Protein AF-A0A6I7NHV7-F1 (afdb_monomer)

pLDDT: mean 86.06, std 16.54, range [35.56, 97.88]

Secondary structure (DSSP, 8-state):
------HHHHHHHHHHHHHHT----EEEEEEEETTEEEEEEEEEEEEEEE--S---GGGSBTT-EETTEE----BS-TTTTGGGGG--TT-EEEEEEEEEEEEEEEETTEEEEEEEEEEEEHHHHT---SS-----TTS-GGGSSEEEEEEEEE-

Radius of gyration: 22.66 Å; Cα contacts (8 Å, |Δi|>4): 291; chains: 1; bounding box: 51×47×62 Å

Structure (mmCIF, N/CA/C/O backbone):
data_AF-A0A6I7NHV7-F1
#
_entry.id   AF-A0A6I7NHV7-F1
#
loop_
_atom_site.group_PDB
_atom_site.id
_atom_site.type_symbol
_atom_site.label_atom_id
_atom_site.label_alt_id
_atom_site.label_comp_id
_atom_site.label_asym_id
_atom_site.label_entity_id
_atom_site.label_seq_id
_atom_site.pdbx_PDB_ins_code
_atom_site.Cartn_x
_atom_site.Cartn_y
_atom_site.Cartn_z
_atom_site.occupancy
_atom_site.B_iso_or_equiv
_atom_site.auth_seq_id
_atom_site.auth_comp_id
_atom_site.auth_asym_id
_atom_site.auth_atom_id
_atom_site.pdbx_PDB_model_num
ATOM 1 N N . MET A 1 1 ? 16.067 -35.663 -27.917 1.00 35.56 1 MET A N 1
ATOM 2 C CA . MET A 1 1 ? 16.501 -34.429 -27.226 1.00 35.56 1 MET A CA 1
ATOM 3 C C . MET A 1 1 ? 15.412 -34.054 -26.220 1.00 35.56 1 MET A C 1
ATOM 5 O O . MET A 1 1 ? 14.415 -33.454 -26.591 1.00 35.56 1 MET A O 1
ATOM 9 N N . THR A 1 2 ? 15.505 -34.544 -24.984 1.00 39.28 2 THR A N 1
ATOM 10 C CA . THR A 1 2 ? 14.468 -34.387 -23.949 1.00 39.28 2 THR A CA 1
ATOM 11 C C . THR A 1 2 ? 14.663 -33.061 -23.217 1.00 39.28 2 THR A C 1
ATOM 13 O O . THR A 1 2 ? 15.664 -32.845 -22.535 1.00 39.28 2 THR A O 1
ATOM 16 N N . LYS A 1 3 ? 13.719 -32.135 -23.407 1.00 47.81 3 LYS A N 1
ATOM 17 C CA . LYS A 1 3 ? 13.730 -30.805 -22.788 1.00 47.81 3 LYS A CA 1
ATOM 18 C C . LYS A 1 3 ? 13.435 -30.977 -21.294 1.00 47.81 3 LYS A C 1
ATOM 20 O O . LYS A 1 3 ? 12.320 -31.331 -20.925 1.00 47.81 3 LYS A O 1
ATOM 25 N N . LYS A 1 4 ? 14.438 -30.773 -20.436 1.00 47.19 4 LYS A N 1
ATOM 26 C CA . LYS A 1 4 ? 14.248 -30.741 -18.979 1.00 47.19 4 LYS A CA 1
ATOM 27 C C . LYS A 1 4 ? 13.347 -29.546 -18.652 1.00 47.19 4 LYS A C 1
ATOM 29 O O . LYS A 1 4 ? 13.783 -28.402 -18.758 1.00 47.19 4 LYS A O 1
ATOM 34 N N . MET A 1 5 ? 12.080 -29.796 -18.331 1.00 47.28 5 MET A N 1
ATOM 35 C CA . MET A 1 5 ? 11.184 -28.759 -17.820 1.00 47.28 5 MET A CA 1
ATOM 36 C C . MET A 1 5 ? 11.681 -28.363 -16.428 1.00 47.28 5 MET A C 1
ATOM 38 O O . MET A 1 5 ? 11.817 -29.215 -15.551 1.00 47.28 5 MET A O 1
ATOM 42 N N . HIS A 1 6 ? 12.021 -27.085 -16.248 1.00 50.44 6 HIS A N 1
ATOM 43 C CA . HIS A 1 6 ? 12.479 -26.551 -14.969 1.00 50.44 6 HIS A CA 1
ATOM 44 C C . HIS A 1 6 ? 11.350 -26.701 -13.943 1.00 50.44 6 HIS A C 1
ATOM 46 O O . HIS A 1 6 ? 10.290 -26.097 -14.097 1.00 50.44 6 HIS A O 1
ATOM 52 N N . ALA A 1 7 ? 11.585 -27.485 -12.888 1.00 51.34 7 ALA A N 1
ATOM 53 C CA . ALA A 1 7 ? 10.625 -27.751 -11.812 1.00 51.34 7 ALA A CA 1
ATOM 54 C C . ALA A 1 7 ? 10.044 -26.469 -11.172 1.00 51.34 7 ALA A C 1
ATOM 56 O O . ALA A 1 7 ? 8.932 -26.484 -10.652 1.00 51.34 7 ALA A O 1
ATOM 57 N N . TRP A 1 8 ? 10.741 -25.335 -11.288 1.00 49.09 8 TRP A N 1
ATOM 58 C CA . TRP A 1 8 ? 10.254 -24.019 -10.865 1.00 49.09 8 TRP A CA 1
ATOM 59 C C . TRP A 1 8 ? 9.009 -23.531 -11.614 1.00 49.09 8 TRP A C 1
ATOM 61 O O . TRP A 1 8 ? 8.165 -22.876 -11.011 1.00 49.09 8 TRP A O 1
ATOM 71 N N . GLN A 1 9 ? 8.824 -23.900 -12.886 1.00 50.75 9 GLN A N 1
ATOM 72 C CA . GLN A 1 9 ? 7.616 -23.530 -13.637 1.00 50.75 9 GLN A CA 1
ATOM 73 C C . GLN A 1 9 ? 6.381 -24.326 -13.178 1.00 50.75 9 GLN A C 1
ATOM 75 O O . GLN A 1 9 ? 5.259 -23.848 -13.316 1.00 50.75 9 GLN A O 1
ATOM 80 N N . LEU A 1 10 ? 6.582 -25.514 -12.594 1.00 50.44 10 LEU A N 1
ATOM 81 C CA . LEU A 1 10 ? 5.510 -26.366 -12.067 1.00 50.44 10 LEU A CA 1
ATOM 82 C C . LEU A 1 10 ? 5.154 -26.035 -10.609 1.00 50.44 10 LEU A C 1
ATOM 84 O O . LEU A 1 10 ? 4.023 -26.274 -10.206 1.00 50.44 10 LEU A O 1
ATOM 88 N N . ALA A 1 11 ? 6.073 -25.443 -9.837 1.00 51.34 11 ALA A N 1
ATOM 89 C CA . ALA A 1 11 ? 5.809 -24.973 -8.472 1.00 51.34 11 ALA A CA 1
ATOM 90 C C . ALA A 1 11 ? 5.081 -23.613 -8.418 1.00 51.34 11 ALA A C 1
ATOM 92 O O . ALA A 1 11 ? 4.414 -23.307 -7.430 1.00 51.34 11 ALA A O 1
ATOM 93 N N . ALA A 1 12 ? 5.165 -22.810 -9.485 1.00 54.44 12 ALA A N 1
ATOM 94 C CA . ALA A 1 12 ? 4.529 -21.495 -9.554 1.00 54.44 12 ALA A CA 1
ATOM 95 C C . ALA A 1 12 ? 2.989 -21.562 -9.599 1.00 54.44 12 ALA A C 1
ATOM 97 O O . ALA A 1 12 ? 2.325 -20.723 -8.994 1.00 54.44 12 ALA A O 1
ATOM 98 N N . LEU A 1 13 ? 2.409 -22.568 -10.269 1.00 44.72 13 LEU A N 1
ATOM 99 C CA . LEU A 1 13 ? 0.950 -22.725 -10.363 1.00 44.72 13 LEU A CA 1
ATOM 100 C C . LEU A 1 13 ? 0.286 -23.098 -9.020 1.00 44.72 13 LEU A C 1
ATOM 102 O O . LEU A 1 13 ? -0.667 -22.423 -8.638 1.00 44.72 13 LEU A O 1
ATOM 106 N N . PRO A 1 14 ? 0.763 -24.118 -8.275 1.00 56.19 14 PRO A N 1
ATOM 107 C CA . PRO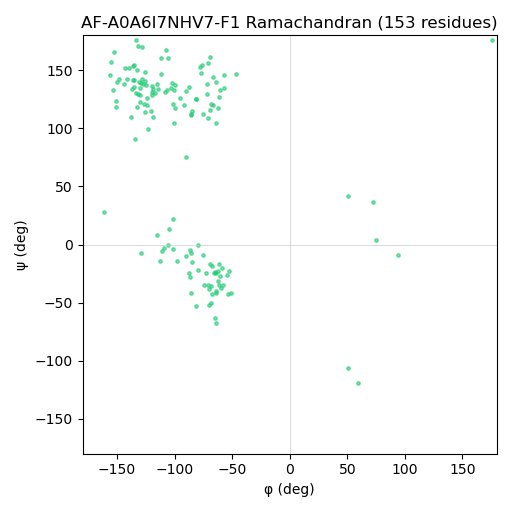 A 1 14 ? 0.224 -24.462 -6.959 1.00 56.19 14 PRO A CA 1
ATOM 108 C C . PRO A 1 14 ? 0.335 -23.313 -5.953 1.00 56.19 14 PRO A C 1
ATOM 110 O O . PRO A 1 14 ? -0.591 -23.090 -5.178 1.00 56.19 14 PRO A O 1
ATOM 113 N N . LEU A 1 15 ? 1.433 -22.547 -5.998 1.00 55.00 15 LEU A N 1
ATOM 114 C CA . LEU A 1 15 ? 1.621 -21.375 -5.142 1.00 55.00 15 LEU A CA 1
ATOM 115 C C . LEU A 1 15 ? 0.642 -20.244 -5.499 1.00 55.00 15 LEU A C 1
ATOM 117 O O . LEU A 1 15 ? 0.044 -19.650 -4.605 1.00 55.00 15 LEU A O 1
ATOM 121 N N . ALA A 1 16 ? 0.433 -19.977 -6.793 1.00 53.34 16 ALA A N 1
ATOM 122 C CA . ALA A 1 16 ? -0.522 -18.971 -7.255 1.00 53.34 16 ALA A CA 1
ATOM 123 C C . ALA A 1 16 ? -1.975 -19.331 -6.893 1.00 53.34 16 ALA A C 1
ATOM 125 O O . ALA A 1 16 ? -2.730 -18.463 -6.460 1.00 53.34 16 ALA A O 1
ATOM 126 N N . ILE A 1 17 ? -2.357 -20.610 -7.001 1.00 54.38 17 ILE A N 1
ATOM 127 C CA . ILE A 1 17 ? -3.690 -21.097 -6.605 1.00 54.38 17 ILE A CA 1
ATOM 128 C C . ILE A 1 17 ? -3.854 -21.067 -5.074 1.00 54.38 17 ILE A C 1
ATOM 130 O O . ILE A 1 17 ? -4.913 -20.684 -4.575 1.00 54.38 17 ILE A O 1
ATOM 134 N N . GLY A 1 18 ? -2.803 -21.400 -4.316 1.00 53.03 18 GLY A N 1
ATOM 135 C CA . GLY A 1 18 ? -2.801 -21.317 -2.852 1.00 53.03 18 GLY A CA 1
ATOM 136 C C . GLY A 1 18 ? -2.950 -19.884 -2.326 1.00 53.03 18 GLY A C 1
ATOM 137 O O . GLY A 1 18 ? -3.740 -19.649 -1.415 1.00 53.03 18 GLY A O 1
ATOM 138 N N . LEU A 1 19 ? -2.263 -18.913 -2.939 1.00 50.88 19 LEU A N 1
ATOM 139 C CA . LEU A 1 19 ? -2.356 -17.490 -2.578 1.00 50.88 19 LEU A CA 1
ATOM 140 C C . LEU A 1 19 ? -3.697 -16.856 -2.973 1.00 50.88 19 LEU A C 1
ATOM 142 O O . LEU A 1 19 ? -4.213 -16.028 -2.229 1.00 50.88 19 LEU A O 1
ATOM 146 N N . ALA A 1 20 ? -4.297 -17.269 -4.095 1.00 49.31 20 ALA A N 1
ATOM 147 C CA . ALA A 1 20 ? -5.635 -16.816 -4.489 1.00 49.31 20 ALA A CA 1
ATOM 148 C C . ALA A 1 20 ? -6.749 -17.326 -3.550 1.00 49.31 20 ALA A C 1
ATOM 150 O O . ALA A 1 20 ? -7.841 -16.763 -3.537 1.00 49.31 20 ALA A O 1
ATOM 151 N N . SER A 1 21 ? -6.471 -18.370 -2.760 1.00 44.72 21 SER A N 1
ATOM 152 C CA . SER A 1 21 ? -7.445 -19.028 -1.877 1.00 44.72 21 SER A CA 1
ATOM 153 C C . SER A 1 21 ? -7.322 -18.619 -0.402 1.00 44.72 21 SER A C 1
ATOM 155 O O . SER A 1 21 ? -8.133 -19.051 0.415 1.00 44.72 21 SER A O 1
ATOM 157 N N . PHE A 1 22 ? -6.333 -17.796 -0.029 1.00 46.19 22 PHE A N 1
ATOM 158 C CA . PHE A 1 22 ? -6.138 -17.358 1.357 1.00 46.19 22 PHE A CA 1
ATOM 159 C C . PHE A 1 22 ? -6.920 -16.064 1.631 1.00 46.19 22 PHE A C 1
ATOM 161 O O . PHE A 1 22 ? -6.367 -14.966 1.692 1.00 46.19 22 PHE A O 1
ATOM 168 N N . SER A 1 23 ? -8.241 -16.179 1.781 1.00 52.62 23 SER A N 1
ATOM 169 C CA . SER A 1 23 ? -9.038 -15.112 2.391 1.00 52.62 23 SER A CA 1
ATOM 170 C C . SER A 1 23 ? -8.630 -15.000 3.861 1.00 52.62 23 SER A C 1
ATOM 172 O O . SER A 1 23 ? -8.715 -15.987 4.589 1.00 52.62 23 SER A O 1
ATOM 174 N N . GLY A 1 24 ? -8.141 -13.831 4.277 1.00 55.56 24 GLY A N 1
ATOM 175 C CA . GLY A 1 24 ? -7.615 -13.589 5.623 1.00 55.56 24 GLY A CA 1
ATOM 176 C C . GLY A 1 24 ? -8.503 -14.122 6.752 1.00 55.56 24 GLY A C 1
ATOM 177 O O . GLY A 1 24 ? -9.728 -14.119 6.648 1.00 55.56 24 GLY A O 1
ATOM 178 N N . THR A 1 25 ? -7.888 -14.572 7.846 1.00 57.53 25 THR A N 1
ATOM 179 C CA . THR A 1 25 ? -8.627 -14.992 9.040 1.00 57.53 25 THR A CA 1
ATOM 180 C C . THR A 1 25 ? -9.252 -13.761 9.693 1.00 57.53 25 THR A C 1
ATOM 182 O O . THR A 1 25 ? -8.523 -12.877 10.154 1.00 57.53 25 THR A O 1
ATOM 185 N N . ALA A 1 26 ? -10.581 -13.704 9.728 1.00 64.06 26 ALA A N 1
ATOM 186 C CA . ALA A 1 26 ? -11.321 -12.780 10.577 1.00 64.06 26 ALA A CA 1
ATOM 187 C C . ALA A 1 26 ? -11.609 -13.488 11.909 1.00 64.06 26 ALA A C 1
ATOM 189 O O . ALA A 1 26 ? -12.222 -14.554 11.911 1.00 64.06 26 ALA A O 1
ATOM 190 N N . ASN A 1 27 ? -11.127 -12.935 13.021 1.00 74.31 27 ASN A N 1
ATOM 191 C CA . ASN A 1 27 ? -11.424 -13.427 14.367 1.00 74.31 27 ASN A CA 1
ATOM 192 C C . ASN A 1 27 ? -12.119 -12.312 15.146 1.00 74.31 27 ASN A C 1
ATOM 194 O O . ASN A 1 27 ? -11.598 -11.201 15.202 1.00 74.31 27 ASN A O 1
ATOM 198 N N . ALA A 1 28 ? -13.262 -12.635 15.741 1.00 78.56 28 ALA A N 1
ATOM 199 C CA . ALA A 1 28 ? -14.053 -11.747 16.581 1.00 78.56 28 ALA A CA 1
ATOM 200 C C . ALA A 1 28 ? -14.060 -12.298 18.009 1.00 78.56 28 ALA A C 1
ATOM 202 O O . ALA A 1 28 ? -14.241 -13.505 18.202 1.00 78.56 28 ALA A O 1
ATOM 203 N N . VAL A 1 29 ? -13.837 -11.442 19.002 1.00 79.38 29 VAL A N 1
ATOM 204 C CA . VAL A 1 29 ? -13.920 -11.805 20.419 1.00 79.38 29 VAL A CA 1
ATOM 205 C C . VAL A 1 29 ? -14.875 -10.857 21.122 1.00 79.38 29 VAL A C 1
ATOM 207 O O . VAL A 1 29 ? -14.576 -9.676 21.294 1.00 79.38 29 VAL A O 1
ATOM 21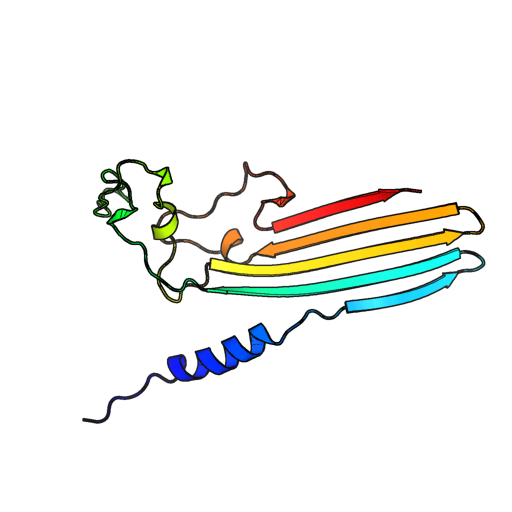0 N N . ASP A 1 30 ? -15.989 -11.411 21.588 1.00 81.44 30 ASP A N 1
ATOM 211 C CA . ASP A 1 30 ? -16.933 -10.718 22.455 1.00 81.44 30 ASP A CA 1
ATOM 212 C C . ASP A 1 30 ? -16.565 -10.943 23.920 1.00 81.44 30 ASP A C 1
ATOM 214 O O . ASP A 1 30 ? -16.341 -12.074 24.364 1.00 81.44 30 ASP A O 1
ATOM 218 N N . PHE A 1 31 ? -16.538 -9.870 24.702 1.00 86.38 31 PHE A N 1
ATOM 219 C CA . PHE A 1 31 ? -16.277 -9.940 26.133 1.00 86.38 31 PHE A CA 1
ATOM 220 C C . PHE A 1 31 ? -17.230 -9.054 26.931 1.00 86.38 31 PHE A C 1
ATOM 222 O O . PHE A 1 31 ? -17.769 -8.051 26.462 1.00 86.38 31 PHE A O 1
ATOM 229 N N . ARG A 1 32 ? -17.453 -9.444 28.187 1.00 83.38 32 ARG A N 1
ATOM 230 C CA . ARG A 1 32 ? -18.273 -8.696 29.141 1.00 83.38 32 ARG A CA 1
ATOM 231 C C . ARG A 1 32 ? -17.509 -8.516 30.437 1.00 83.38 32 ARG A C 1
ATOM 233 O O . ARG A 1 32 ? -17.123 -9.499 31.063 1.00 83.38 32 ARG A O 1
ATOM 240 N N . ILE A 1 33 ? -17.320 -7.266 30.843 1.00 82.12 33 ILE A N 1
ATOM 241 C CA . ILE A 1 33 ? -16.665 -6.904 32.101 1.00 82.12 33 ILE A CA 1
ATOM 242 C C . ILE A 1 33 ? -17.654 -6.039 32.882 1.00 82.12 33 ILE A C 1
ATOM 244 O O . ILE A 1 33 ? -17.828 -4.856 32.595 1.00 82.12 33 ILE A O 1
ATOM 248 N N . GLY A 1 34 ? -18.351 -6.656 33.839 1.00 86.19 34 GLY A N 1
ATOM 249 C CA . GLY A 1 34 ? -19.476 -6.022 34.530 1.00 86.19 34 GLY A CA 1
ATOM 250 C C . GLY A 1 34 ? -20.584 -5.630 33.546 1.00 86.19 34 GLY A C 1
ATOM 251 O O 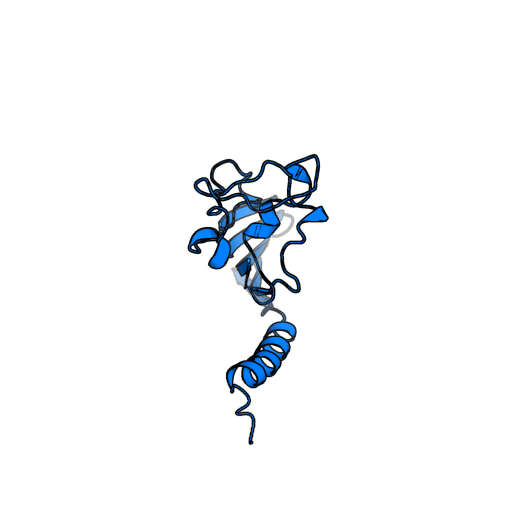. GLY A 1 34 ? -21.127 -6.486 32.840 1.00 86.19 34 GLY A O 1
ATOM 252 N N . ASP A 1 35 ? -20.874 -4.332 33.484 1.00 87.56 35 ASP A N 1
ATOM 253 C CA . ASP A 1 35 ? -21.887 -3.743 32.598 1.00 87.56 35 ASP A CA 1
ATOM 254 C C . ASP A 1 35 ? -21.333 -3.325 31.227 1.00 87.56 35 ASP A C 1
ATOM 256 O O . ASP A 1 35 ? -22.103 -3.003 30.320 1.00 87.56 35 ASP A O 1
ATOM 260 N N . VAL A 1 36 ? -20.008 -3.347 31.050 1.00 87.31 36 VAL A N 1
ATOM 261 C CA . VAL A 1 36 ? -19.369 -3.041 29.767 1.00 87.31 36 VAL A CA 1
ATOM 262 C C . VAL A 1 36 ? -19.419 -4.279 28.876 1.00 87.31 36 VAL A C 1
ATOM 264 O O . VAL A 1 36 ? -18.952 -5.358 29.256 1.00 87.31 36 VAL A O 1
ATOM 267 N N . ARG A 1 37 ? -19.971 -4.116 27.674 1.00 91.38 37 ARG A N 1
ATOM 268 C CA . ARG A 1 37 ? -19.875 -5.086 26.577 1.00 91.38 37 ARG A CA 1
ATOM 269 C C . ARG A 1 37 ? -18.809 -4.599 25.613 1.00 91.38 37 ARG A C 1
ATOM 271 O O . ARG A 1 37 ? -18.811 -3.423 25.270 1.00 91.38 37 ARG A O 1
ATOM 278 N N . GLY A 1 38 ? -17.913 -5.482 25.205 1.00 92.81 38 GLY A N 1
ATOM 279 C CA . GLY A 1 38 ? -16.894 -5.176 24.217 1.00 92.81 38 GLY A CA 1
ATOM 280 C C . GLY A 1 38 ? -16.889 -6.205 23.102 1.00 92.81 38 GLY A C 1
ATOM 281 O O . GLY A 1 38 ? -17.075 -7.391 23.370 1.00 92.81 38 GLY A O 1
ATOM 282 N N . GLN A 1 39 ? -16.655 -5.739 21.883 1.00 93.62 39 GLN A N 1
ATOM 283 C CA . GLN A 1 39 ? -16.418 -6.567 20.711 1.00 93.62 39 GLN A CA 1
ATOM 284 C C . GLN A 1 39 ? -15.074 -6.162 20.112 1.00 93.62 39 GLN A C 1
ATOM 286 O O . GLN A 1 39 ? -14.818 -4.981 19.872 1.00 93.62 39 GLN A O 1
ATOM 291 N N . PHE A 1 40 ? -14.194 -7.142 19.927 1.00 93.56 40 PHE A N 1
ATOM 292 C CA . PHE A 1 40 ? -12.898 -6.944 19.299 1.00 93.56 40 PHE A CA 1
ATOM 293 C C . PHE A 1 40 ? -12.790 -7.785 18.034 1.00 93.56 40 PHE A C 1
ATOM 295 O O . PHE A 1 40 ? -12.656 -9.009 18.104 1.00 93.56 40 PHE A O 1
ATOM 302 N N . ASP A 1 41 ? -12.798 -7.119 16.886 1.00 94.00 41 ASP A N 1
ATOM 303 C CA . ASP A 1 41 ? -12.679 -7.750 15.580 1.00 94.00 41 ASP A CA 1
ATOM 304 C C . ASP A 1 41 ? -11.272 -7.561 15.028 1.00 94.00 41 ASP A C 1
ATOM 306 O O . ASP A 1 41 ? -10.686 -6.483 15.073 1.00 94.00 41 ASP A O 1
ATOM 310 N N . SER A 1 42 ? -10.704 -8.634 14.494 1.00 92.19 42 SER A N 1
ATOM 311 C CA . SER A 1 42 ? -9.363 -8.651 13.922 1.00 92.19 42 SER A CA 1
ATOM 312 C C . SER A 1 42 ? -9.386 -9.275 12.543 1.00 92.19 42 SER A C 1
ATOM 314 O O . SER A 1 42 ? -9.834 -10.409 12.378 1.00 92.19 42 SER A O 1
ATOM 316 N N . GLN A 1 43 ? -8.817 -8.576 11.567 1.00 93.69 43 GLN A N 1
ATOM 317 C CA . GLN A 1 43 ? -8.625 -9.084 10.216 1.00 93.69 43 GLN A CA 1
ATOM 318 C C . GLN A 1 43 ? -7.150 -9.001 9.838 1.00 93.69 43 GLN A C 1
ATOM 320 O O . GLN A 1 43 ? -6.561 -7.922 9.790 1.00 93.69 43 GLN A O 1
ATOM 325 N N . LEU A 1 44 ? -6.559 -10.155 9.535 1.00 93.31 44 LEU A N 1
ATOM 326 C CA . LEU A 1 44 ? -5.170 -10.267 9.095 1.00 93.31 44 LEU A CA 1
ATOM 327 C C . LEU A 1 44 ? -5.117 -10.782 7.657 1.00 93.31 44 LEU A C 1
ATOM 329 O O . LEU A 1 44 ? -5.846 -11.702 7.293 1.00 93.31 44 LEU A O 1
ATOM 333 N N . SER A 1 45 ? -4.242 -10.205 6.835 1.00 89.50 45 SER A N 1
ATOM 334 C CA . SER A 1 45 ? -4.064 -10.591 5.433 1.00 89.50 45 SER A CA 1
ATOM 335 C C . SER A 1 45 ? -2.594 -10.566 5.026 1.00 89.50 45 SER A C 1
ATOM 337 O O . SER A 1 45 ? -1.851 -9.669 5.423 1.00 89.50 45 SER A O 1
ATOM 339 N N . VAL A 1 46 ? -2.199 -11.530 4.197 1.00 92.38 46 VAL A N 1
ATOM 340 C CA . VAL A 1 46 ? -0.931 -11.536 3.459 1.00 92.38 46 VAL A CA 1
ATOM 341 C C . VAL A 1 46 ? -1.276 -11.561 1.974 1.00 92.38 46 VAL A C 1
ATOM 343 O O . VAL A 1 46 ? -2.179 -12.289 1.568 1.00 92.38 46 VAL A O 1
ATOM 346 N N . GLY A 1 47 ? -0.590 -10.760 1.167 1.00 90.31 47 GLY A N 1
ATOM 347 C CA . GLY A 1 47 ? -0.808 -10.670 -0.272 1.00 90.31 47 GLY A CA 1
ATOM 348 C C . GLY A 1 47 ? 0.501 -10.550 -1.037 1.00 90.31 47 GLY A C 1
ATOM 349 O O . GLY A 1 47 ? 1.492 -10.032 -0.527 1.00 90.31 47 GLY A O 1
ATOM 350 N N . MET A 1 48 ? 0.497 -11.020 -2.280 1.00 94.19 48 MET A N 1
ATOM 351 C CA . MET A 1 48 ? 1.630 -10.920 -3.192 1.00 94.19 48 MET A CA 1
ATOM 352 C C . MET A 1 48 ? 1.134 -10.488 -4.568 1.00 94.19 48 MET A C 1
ATOM 354 O O . MET A 1 48 ? 0.147 -11.036 -5.058 1.00 94.19 48 MET A O 1
ATOM 358 N N . SER A 1 49 ? 1.825 -9.540 -5.200 1.00 94.06 49 SER A N 1
ATOM 359 C CA . SER A 1 49 ? 1.491 -9.069 -6.548 1.00 94.06 49 SER A CA 1
ATOM 360 C C . SER A 1 49 ? 2.646 -9.305 -7.510 1.00 94.06 49 SER A C 1
ATOM 362 O O . SER A 1 49 ? 3.788 -8.954 -7.218 1.00 94.06 49 SER A O 1
ATOM 364 N N . VAL A 1 50 ? 2.333 -9.893 -8.666 1.00 95.12 50 VAL A N 1
ATOM 365 C CA . VAL A 1 50 ? 3.312 -10.310 -9.678 1.00 95.12 50 VAL A CA 1
ATOM 366 C C . VAL A 1 50 ? 3.061 -9.567 -10.985 1.00 95.12 50 VAL A C 1
ATOM 368 O O . VAL A 1 50 ? 1.930 -9.464 -11.457 1.00 95.12 50 VAL A O 1
ATOM 371 N N . SER A 1 51 ? 4.128 -9.056 -11.583 1.00 94.75 51 SER A N 1
ATOM 372 C CA . SER A 1 51 ? 4.121 -8.366 -12.864 1.00 94.75 51 SER A CA 1
ATOM 373 C C . SER A 1 51 ? 3.877 -9.351 -14.014 1.00 94.75 51 SER A C 1
ATOM 375 O O . SER A 1 51 ? 4.541 -10.377 -14.142 1.00 94.75 51 SER A O 1
ATOM 377 N N . THR A 1 52 ? 2.920 -9.047 -14.891 1.00 94.81 52 THR A N 1
ATOM 378 C CA . THR A 1 52 ? 2.482 -9.950 -15.976 1.00 94.81 52 THR A CA 1
ATOM 379 C C . THR A 1 52 ? 3.125 -9.645 -17.331 1.00 94.81 52 THR A C 1
ATOM 381 O O . THR A 1 52 ? 3.093 -10.461 -18.257 1.00 94.81 52 THR A O 1
ATOM 384 N N . THR A 1 53 ? 3.754 -8.481 -17.465 1.00 94.25 53 THR A N 1
ATOM 385 C CA . THR A 1 53 ? 4.409 -8.027 -18.698 1.00 94.25 53 THR A CA 1
ATOM 386 C C . THR A 1 53 ? 5.798 -7.466 -18.396 1.00 94.25 53 THR A C 1
ATOM 388 O O . THR A 1 53 ? 6.195 -7.417 -17.239 1.00 94.25 53 THR A O 1
ATOM 391 N N . SER A 1 54 ? 6.551 -7.081 -19.415 1.00 95.69 54 SER A N 1
ATOM 392 C CA . SER A 1 54 ? 7.756 -6.257 -19.265 1.00 95.69 54 SER A CA 1
ATOM 393 C C . SER A 1 54 ? 7.468 -4.844 -19.768 1.00 95.69 54 SER A C 1
ATOM 395 O O . SER A 1 54 ? 6.431 -4.620 -20.401 1.00 95.69 54 SER A O 1
ATOM 397 N N . ALA A 1 55 ? 8.359 -3.898 -19.468 1.00 95.06 55 ALA A N 1
ATOM 398 C CA . ALA A 1 55 ? 8.268 -2.529 -19.969 1.00 95.06 55 ALA A CA 1
ATOM 399 C C . ALA A 1 55 ? 8.234 -2.490 -21.508 1.00 95.06 55 ALA A C 1
ATOM 401 O O . ALA A 1 55 ? 9.017 -3.170 -22.175 1.00 95.06 55 ALA A O 1
ATOM 402 N N . ASP A 1 56 ? 7.331 -1.687 -22.070 1.00 95.81 56 ASP A N 1
ATOM 403 C CA . ASP A 1 56 ? 7.241 -1.457 -23.511 1.00 95.81 56 ASP A CA 1
ATOM 404 C C . ASP A 1 56 ? 7.888 -0.114 -23.848 1.00 95.81 56 ASP A C 1
ATOM 406 O O . ASP A 1 56 ? 7.451 0.936 -23.378 1.00 95.81 56 ASP A O 1
ATOM 410 N N . LYS A 1 57 ? 8.916 -0.147 -24.701 1.00 95.69 57 LYS A N 1
ATOM 411 C CA . LYS A 1 57 ? 9.692 1.030 -25.119 1.00 95.69 57 LYS A CA 1
ATOM 412 C C . LYS A 1 57 ? 8.831 2.154 -25.693 1.00 95.69 57 LYS A C 1
ATOM 414 O O . LYS A 1 57 ? 9.213 3.315 -25.586 1.00 95.69 57 LYS A O 1
ATOM 419 N N . ARG A 1 58 ? 7.657 1.836 -26.248 1.00 96.31 58 ARG A N 1
ATOM 420 C CA . ARG A 1 58 ? 6.692 2.830 -26.745 1.00 96.31 58 ARG A CA 1
ATOM 421 C C . ARG A 1 58 ? 6.162 3.760 -25.652 1.00 96.31 58 ARG A C 1
ATOM 423 O O . ARG A 1 58 ? 5.717 4.856 -25.972 1.00 96.31 58 ARG A O 1
ATOM 430 N N . PHE A 1 59 ? 6.215 3.334 -24.389 1.00 95.88 59 PHE A N 1
ATOM 431 C CA . PHE A 1 59 ? 5.748 4.097 -23.228 1.00 95.88 59 PHE A CA 1
ATOM 432 C C . PHE A 1 59 ? 6.880 4.601 -22.327 1.00 95.88 59 PHE A C 1
ATOM 434 O O . PHE A 1 59 ? 6.620 5.338 -21.380 1.00 95.88 59 PHE A O 1
ATOM 441 N N . ILE A 1 60 ? 8.127 4.250 -22.638 1.00 97.06 60 ILE A N 1
ATOM 442 C CA . ILE A 1 60 ? 9.307 4.782 -21.956 1.00 97.06 60 ILE A CA 1
ATOM 443 C C . ILE A 1 60 ? 9.728 6.068 -22.646 1.00 97.06 60 ILE A C 1
ATOM 445 O O . ILE A 1 60 ? 9.757 6.127 -23.875 1.00 97.06 60 ILE A O 1
ATOM 449 N N . HIS A 1 61 ? 10.052 7.100 -21.881 1.00 97.06 61 HIS A N 1
ATOM 450 C CA . HIS A 1 61 ? 10.465 8.382 -22.425 1.00 97.06 61 HIS A CA 1
ATOM 451 C C . HIS A 1 61 ? 11.784 8.287 -23.204 1.00 97.06 61 HIS A C 1
ATOM 453 O O . HIS A 1 61 ? 12.718 7.596 -22.801 1.00 97.06 61 HIS A O 1
ATOM 459 N N . PHE A 1 62 ? 11.863 8.993 -24.336 1.00 96.06 62 PHE A N 1
ATOM 460 C CA . PHE A 1 62 ? 12.990 8.900 -25.273 1.00 96.06 62 PHE A CA 1
ATOM 461 C C . PHE A 1 62 ? 14.344 9.292 -24.670 1.00 96.06 62 PHE A C 1
ATOM 463 O O . PHE A 1 62 ? 15.378 8.827 -25.131 1.00 96.06 62 PHE A O 1
ATOM 470 N N . GLY A 1 63 ? 14.345 10.160 -23.657 1.00 95.44 63 GLY A N 1
ATOM 471 C CA . GLY A 1 63 ? 15.549 10.594 -22.948 1.00 95.44 63 GLY A CA 1
ATOM 472 C C . GLY A 1 63 ? 15.742 9.899 -21.603 1.00 95.44 63 GLY A C 1
ATOM 473 O O . GLY A 1 63 ? 16.342 10.486 -20.706 1.00 95.44 63 GLY A O 1
ATOM 474 N N . THR A 1 64 ? 15.140 8.730 -21.390 1.00 95.56 64 THR A N 1
ATOM 475 C CA . THR A 1 64 ? 15.285 7.998 -20.130 1.00 95.56 64 THR A CA 1
ATOM 476 C C . THR A 1 64 ? 16.524 7.125 -20.166 1.00 95.56 64 THR A C 1
ATOM 478 O O . THR A 1 64 ? 16.588 6.130 -20.882 1.00 95.56 64 THR A O 1
ATOM 481 N N . ASP A 1 65 ? 17.504 7.495 -19.349 1.00 94.25 65 ASP A N 1
ATOM 482 C CA . ASP A 1 65 ? 18.712 6.727 -19.106 1.00 94.25 65 ASP A CA 1
ATOM 483 C C . ASP A 1 65 ? 18.741 6.177 -17.675 1.00 94.25 65 ASP A C 1
ATOM 485 O O . ASP A 1 65 ? 18.045 6.646 -16.769 1.00 94.25 65 ASP A O 1
ATOM 489 N N . ARG A 1 66 ? 19.574 5.158 -17.478 1.00 90.19 66 ARG A N 1
ATOM 490 C CA . ARG A 1 66 ? 19.935 4.640 -16.163 1.00 90.19 66 ARG A CA 1
ATOM 491 C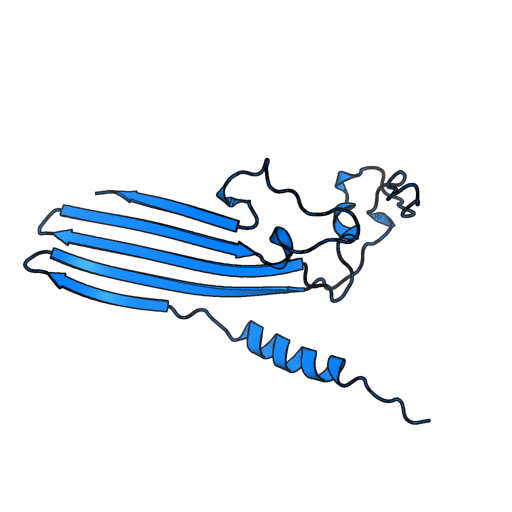 C . ARG A 1 66 ? 21.446 4.485 -16.108 1.00 90.19 66 ARG A C 1
ATOM 493 O O . ARG A 1 66 ? 22.004 3.695 -16.867 1.00 90.19 66 ARG A O 1
ATOM 500 N N . ASN A 1 67 ? 22.104 5.202 -15.197 1.00 89.81 67 ASN A N 1
ATOM 501 C CA . ASN A 1 67 ? 23.566 5.196 -15.054 1.00 89.81 67 ASN A CA 1
ATOM 502 C C . ASN A 1 67 ? 24.288 5.443 -16.396 1.00 89.81 67 ASN A C 1
ATOM 504 O O . ASN A 1 67 ? 25.244 4.743 -16.729 1.00 89.81 67 ASN A O 1
ATOM 508 N N . GLY A 1 68 ? 23.788 6.389 -17.202 1.00 91.12 68 GLY A N 1
ATOM 509 C CA . GLY A 1 68 ? 24.355 6.717 -18.513 1.00 91.12 68 GLY A CA 1
ATOM 510 C C . GLY A 1 68 ? 24.055 5.705 -19.625 1.00 91.12 68 GLY A C 1
ATOM 511 O O . GLY A 1 68 ? 24.554 5.862 -20.736 1.00 91.12 68 GLY A O 1
ATOM 512 N N . SER A 1 69 ? 23.249 4.673 -19.355 1.00 93.19 69 SER A N 1
ATOM 513 C CA . SER A 1 69 ? 22.771 3.724 -20.366 1.00 93.19 69 SER A CA 1
ATOM 514 C C . SER A 1 69 ? 21.353 4.081 -20.806 1.00 93.19 69 SER A C 1
ATOM 516 O O . SER A 1 69 ? 20.422 4.027 -19.998 1.00 93.19 69 SER A O 1
ATOM 518 N N . ASP A 1 70 ? 21.183 4.416 -22.084 1.00 94.12 70 ASP A N 1
ATOM 519 C CA . ASP A 1 70 ? 19.876 4.685 -22.693 1.00 94.12 70 ASP A CA 1
ATOM 520 C C . ASP A 1 70 ? 18.955 3.452 -22.603 1.00 94.12 70 ASP A C 1
ATOM 522 O O . ASP A 1 70 ? 19.361 2.325 -22.900 1.00 94.12 70 ASP A O 1
ATOM 526 N N . GLN A 1 71 ? 17.708 3.664 -22.174 1.00 94.31 71 GLN A N 1
ATOM 527 C CA . GLN A 1 71 ? 16.683 2.620 -22.083 1.00 94.31 71 GLN A CA 1
ATOM 528 C C . GLN A 1 71 ? 15.933 2.413 -23.417 1.00 94.31 71 GLN A C 1
ATOM 530 O O . GLN A 1 71 ? 15.179 1.445 -23.573 1.00 94.31 71 GLN A O 1
ATOM 535 N N . GLY A 1 72 ? 16.176 3.272 -24.415 1.00 93.75 72 GLY A N 1
ATOM 536 C CA . GLY A 1 72 ? 15.654 3.160 -25.777 1.00 93.75 72 GLY A CA 1
ATOM 537 C C . GLY A 1 72 ? 14.165 3.478 -25.880 1.00 93.75 72 GLY A C 1
ATOM 538 O O . GLY A 1 72 ? 13.445 2.802 -26.622 1.00 93.75 72 GLY A O 1
ATOM 539 N N . GLY A 1 73 ? 13.700 4.446 -25.089 1.00 95.81 73 GLY A N 1
ATOM 540 C CA . GLY A 1 73 ? 12.309 4.883 -25.065 1.00 95.81 73 GLY A CA 1
ATOM 541 C C . GLY A 1 73 ? 11.871 5.615 -26.338 1.00 95.81 73 GLY A C 1
ATOM 542 O O . GLY A 1 73 ? 12.687 6.091 -27.123 1.00 95.81 73 GLY A O 1
ATOM 543 N N . GLN A 1 74 ? 10.561 5.696 -26.557 1.00 96.44 74 GLN A N 1
ATOM 544 C CA . GLN A 1 74 ? 9.941 6.370 -27.708 1.00 96.44 74 GLN A CA 1
ATOM 545 C C . GLN A 1 74 ? 8.840 7.362 -27.298 1.00 96.44 74 GLN A C 1
ATOM 547 O O . GLN A 1 74 ? 8.322 8.090 -28.143 1.00 96.44 74 GLN A O 1
ATOM 552 N N . ALA A 1 75 ? 8.463 7.399 -26.018 1.00 95.75 75 ALA A N 1
ATOM 553 C CA . ALA A 1 75 ? 7.447 8.304 -25.501 1.00 95.75 75 ALA A CA 1
ATOM 554 C C . ALA A 1 75 ? 8.001 9.720 -25.301 1.00 95.75 75 ALA A C 1
ATOM 556 O O . ALA A 1 75 ? 9.180 9.922 -25.017 1.00 95.75 75 ALA A O 1
ATOM 557 N N . VAL A 1 76 ? 7.121 10.716 -25.391 1.00 94.44 76 VAL A N 1
ATOM 558 C CA . VAL A 1 76 ? 7.478 12.135 -25.221 1.00 94.44 76 VAL A CA 1
ATOM 559 C C . VAL A 1 76 ? 7.498 12.595 -23.761 1.00 94.44 76 VAL A C 1
ATOM 561 O O . VAL A 1 76 ? 8.043 13.654 -23.472 1.00 94.44 76 VAL A O 1
ATOM 564 N N . ALA A 1 77 ? 6.925 11.821 -22.833 1.00 92.50 77 ALA A N 1
ATOM 565 C CA . ALA A 1 77 ? 6.790 12.201 -21.429 1.00 92.50 77 ALA A CA 1
ATOM 566 C C . ALA A 1 77 ? 7.277 11.093 -20.489 1.00 92.50 77 ALA A C 1
ATOM 568 O O . ALA A 1 77 ? 6.903 9.934 -20.640 1.00 92.50 77 ALA A O 1
ATOM 569 N N . ARG A 1 78 ? 8.055 11.461 -19.463 1.00 87.00 78 ARG A N 1
ATOM 570 C CA . ARG A 1 78 ? 8.529 10.525 -18.418 1.00 87.00 78 ARG A CA 1
ATOM 571 C C . ARG A 1 78 ? 7.401 9.939 -17.570 1.00 87.00 78 ARG A C 1
ATOM 573 O O . ARG A 1 78 ? 7.543 8.875 -16.982 1.00 87.00 78 ARG A O 1
ATOM 580 N N . THR A 1 79 ? 6.272 10.638 -17.506 1.00 90.12 79 THR A N 1
ATOM 581 C CA . THR A 1 79 ? 5.070 10.203 -16.790 1.00 90.12 79 THR A CA 1
ATOM 582 C C . THR A 1 79 ? 4.242 9.182 -17.567 1.00 90.12 79 THR A C 1
ATOM 584 O O . THR A 1 79 ? 3.206 8.767 -17.058 1.00 90.12 79 THR A O 1
ATOM 587 N N . SER A 1 80 ? 4.661 8.787 -18.779 1.00 91.69 80 SER A N 1
ATOM 588 C CA . SER A 1 80 ? 3.992 7.735 -19.543 1.00 91.69 80 SER A CA 1
ATOM 589 C C . SER A 1 80 ? 4.080 6.391 -18.820 1.00 91.69 80 SER A C 1
ATOM 591 O O . SER A 1 80 ? 3.050 5.917 -18.351 1.00 91.69 80 SER A O 1
ATOM 593 N N . ASP A 1 81 ? 5.272 5.793 -18.698 1.00 93.19 81 ASP A N 1
ATOM 594 C CA . ASP A 1 81 ? 5.435 4.524 -17.970 1.00 93.19 81 ASP A CA 1
ATOM 595 C C . ASP A 1 81 ? 6.889 4.222 -17.539 1.00 93.19 81 ASP A C 1
ATOM 597 O O . ASP A 1 81 ? 7.278 3.065 -17.409 1.00 93.19 81 ASP A O 1
ATOM 601 N N . ASP A 1 82 ? 7.742 5.228 -17.306 1.00 94.06 82 ASP A N 1
ATOM 602 C CA . ASP A 1 82 ? 9.163 4.988 -16.971 1.00 94.06 82 ASP A CA 1
ATOM 603 C C . ASP A 1 82 ? 9.357 4.119 -15.718 1.00 94.06 82 ASP A C 1
ATOM 605 O O . ASP A 1 82 ? 10.265 3.288 -15.658 1.00 94.06 82 ASP A O 1
ATOM 609 N N . GLY A 1 83 ? 8.472 4.263 -14.726 1.00 93.12 83 GLY A N 1
ATOM 610 C CA . GLY A 1 83 ? 8.488 3.446 -13.509 1.00 93.12 83 GLY A CA 1
ATOM 611 C C . GLY A 1 83 ? 8.353 1.947 -13.790 1.00 93.12 83 GLY A C 1
ATOM 612 O O . GLY A 1 83 ? 8.772 1.124 -12.976 1.00 93.12 83 GLY A O 1
ATOM 613 N N . ARG A 1 84 ? 7.843 1.565 -14.965 1.00 95.06 84 ARG A N 1
ATOM 614 C CA . ARG A 1 84 ? 7.705 0.172 -15.378 1.00 95.06 84 ARG A CA 1
ATOM 615 C C . ARG A 1 84 ? 9.027 -0.551 -15.539 1.00 95.06 84 ARG A C 1
ATOM 617 O O . ARG A 1 84 ? 9.041 -1.770 -15.383 1.00 95.06 84 ARG A O 1
ATOM 624 N N . LEU A 1 85 ? 10.109 0.183 -15.797 1.00 95.50 85 LEU A N 1
ATOM 625 C CA . LEU A 1 85 ? 11.473 -0.342 -15.881 1.00 95.50 85 LEU A CA 1
ATOM 626 C C . LEU A 1 85 ? 11.950 -0.983 -14.563 1.00 95.50 85 LEU A C 1
ATOM 628 O O . LEU A 1 85 ? 12.908 -1.755 -14.578 1.00 95.50 85 L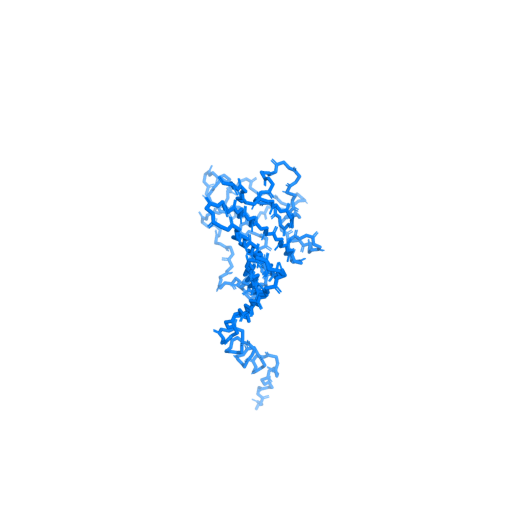EU A O 1
ATOM 632 N N . ASN A 1 86 ? 11.283 -0.713 -13.431 1.00 95.12 86 ASN A N 1
ATOM 633 C CA . ASN A 1 86 ? 11.544 -1.413 -12.169 1.00 95.12 86 ASN A CA 1
ATOM 634 C C . ASN A 1 86 ? 11.182 -2.901 -12.211 1.00 95.12 86 ASN A C 1
ATOM 636 O O . ASN A 1 86 ? 11.777 -3.671 -11.462 1.00 95.12 86 ASN A O 1
ATOM 640 N N . TYR A 1 87 ? 10.259 -3.309 -13.090 1.00 95.25 87 TYR A N 1
ATOM 641 C CA . TYR A 1 87 ? 9.663 -4.642 -13.065 1.00 95.25 87 TYR A CA 1
ATOM 642 C C . TYR A 1 87 ? 9.646 -5.296 -14.449 1.00 95.25 87 TYR A C 1
ATOM 644 O O . TYR A 1 87 ? 9.556 -4.653 -15.486 1.00 95.25 87 T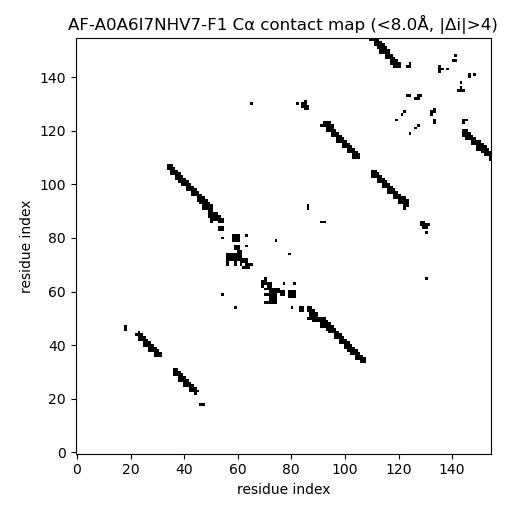YR A O 1
ATOM 652 N N . ASP A 1 88 ? 9.726 -6.614 -14.487 1.00 95.50 88 ASP A N 1
ATOM 653 C CA . ASP A 1 88 ? 9.726 -7.447 -15.683 1.00 95.50 88 ASP A CA 1
ATOM 654 C C . ASP A 1 88 ? 8.656 -8.501 -15.488 1.00 95.50 88 ASP A C 1
ATOM 656 O O . ASP A 1 88 ? 8.049 -8.620 -14.417 1.00 95.50 88 ASP A O 1
ATOM 660 N N . ARG A 1 89 ? 8.353 -9.246 -16.545 1.00 95.88 89 ARG A N 1
ATOM 661 C CA . ARG A 1 89 ? 7.366 -10.309 -16.431 1.00 95.88 89 ARG A CA 1
ATOM 662 C C . ARG A 1 89 ? 7.854 -11.339 -15.412 1.00 95.88 89 ARG A C 1
ATOM 664 O O . ARG A 1 89 ? 8.922 -11.916 -15.579 1.00 95.88 89 ARG A O 1
ATOM 671 N N . GLY A 1 90 ? 7.009 -11.636 -14.433 1.00 94.06 90 GLY A N 1
ATOM 672 C CA . GLY A 1 90 ? 7.269 -12.607 -13.375 1.00 94.06 90 GLY A CA 1
ATOM 673 C C . GLY A 1 90 ? 7.848 -12.002 -12.101 1.00 94.06 90 GLY A C 1
ATOM 674 O O . GLY A 1 90 ? 7.891 -12.702 -11.092 1.00 94.06 90 GLY A O 1
ATOM 675 N N . ASP A 1 91 ? 8.231 -10.725 -12.107 1.00 94.31 91 ASP A N 1
ATOM 676 C CA . ASP A 1 91 ? 8.733 -10.087 -10.895 1.00 94.31 91 ASP A CA 1
ATOM 677 C C . ASP A 1 91 ? 7.618 -9.855 -9.893 1.00 94.31 91 ASP A C 1
ATOM 679 O O . ASP A 1 91 ? 6.524 -9.401 -10.235 1.00 94.31 91 ASP A O 1
ATOM 683 N N . ILE A 1 92 ? 7.921 -10.121 -8.631 1.00 93.62 92 ILE A N 1
ATOM 684 C CA . ILE A 1 92 ? 7.057 -9.731 -7.531 1.00 93.62 92 ILE A CA 1
ATOM 685 C C . ILE A 1 92 ? 7.349 -8.261 -7.237 1.00 93.62 92 ILE A C 1
ATOM 687 O O . ILE A 1 92 ? 8.499 -7.913 -7.009 1.00 93.62 92 ILE A O 1
ATOM 691 N N . PHE A 1 93 ? 6.324 -7.409 -7.253 1.00 93.88 93 PHE A N 1
ATOM 692 C CA . PHE A 1 93 ? 6.469 -5.971 -6.976 1.00 93.88 93 PHE A CA 1
ATOM 693 C C . PHE A 1 93 ? 5.829 -5.541 -5.650 1.00 93.88 93 PHE A C 1
ATOM 695 O O . PHE A 1 93 ? 5.918 -4.381 -5.251 1.00 93.88 93 PHE A O 1
ATOM 702 N N . SER A 1 94 ? 5.140 -6.466 -4.982 1.00 94.94 94 SER A N 1
ATOM 703 C CA . SER A 1 94 ? 4.528 -6.249 -3.674 1.00 94.94 94 SER A CA 1
ATOM 704 C C . SER A 1 94 ? 4.411 -7.577 -2.936 1.00 94.94 94 SER A C 1
ATOM 706 O O . SER A 1 94 ? 3.944 -8.570 -3.504 1.00 94.94 94 SER A O 1
ATOM 708 N N . LYS A 1 95 ? 4.824 -7.581 -1.669 1.00 95.00 95 LYS A N 1
ATOM 709 C CA . LYS A 1 95 ? 4.652 -8.670 -0.699 1.00 95.00 95 LYS A CA 1
ATOM 710 C C . LYS A 1 95 ? 4.182 -8.034 0.596 1.00 95.00 95 LYS A C 1
ATOM 712 O O . LYS A 1 95 ? 4.998 -7.617 1.407 1.00 95.00 95 LYS A O 1
ATOM 717 N N . VAL A 1 96 ? 2.875 -7.925 0.778 1.00 95.19 96 VAL A N 1
ATOM 718 C CA . VAL A 1 96 ? 2.294 -7.126 1.856 1.00 95.19 96 VAL A CA 1
ATOM 719 C C . VAL A 1 96 ? 1.678 -7.996 2.938 1.00 95.19 96 VAL A C 1
ATOM 721 O O . VAL A 1 96 ? 0.879 -8.886 2.660 1.00 95.19 96 VAL A O 1
ATOM 724 N N . PHE A 1 97 ? 2.010 -7.699 4.188 1.00 96.00 97 PHE A N 1
ATOM 725 C CA . PHE A 1 97 ? 1.236 -8.103 5.354 1.00 96.00 97 PHE A CA 1
ATOM 726 C C . PHE A 1 97 ? 0.425 -6.909 5.855 1.00 96.00 97 PHE A C 1
ATOM 728 O O . PHE A 1 97 ? 0.921 -5.783 5.880 1.00 96.00 97 PHE A O 1
ATOM 735 N N . ARG A 1 98 ? -0.826 -7.136 6.253 1.00 95.94 98 ARG A N 1
ATOM 736 C CA . ARG A 1 98 ? -1.716 -6.104 6.792 1.00 95.94 98 ARG A CA 1
ATOM 737 C C . ARG A 1 98 ? -2.596 -6.676 7.890 1.00 95.94 98 ARG A C 1
ATOM 739 O O . ARG A 1 98 ? -3.177 -7.744 7.702 1.00 95.94 98 ARG A O 1
ATOM 746 N N . GLY A 1 99 ? -2.759 -5.905 8.959 1.00 95.56 99 GLY A N 1
ATOM 747 C CA . GLY A 1 99 ? -3.737 -6.151 10.008 1.00 95.56 99 GLY A CA 1
ATOM 748 C C . GLY A 1 99 ? -4.632 -4.940 10.244 1.00 95.56 99 GLY A C 1
ATOM 749 O O . GLY A 1 99 ? -4.168 -3.797 10.209 1.00 95.56 99 GLY A O 1
ATOM 750 N N . THR A 1 100 ? -5.914 -5.195 10.472 1.00 95.94 100 THR A N 1
ATOM 751 C CA . THR A 1 100 ? -6.893 -4.210 10.940 1.00 95.94 100 THR A CA 1
ATOM 752 C C . THR A 1 100 ? -7.604 -4.744 12.169 1.00 95.94 100 THR A C 1
ATOM 754 O O . THR A 1 100 ? -7.948 -5.926 12.215 1.00 95.94 100 THR A O 1
ATOM 757 N N . HIS A 1 101 ? -7.800 -3.872 13.151 1.00 95.94 101 HIS A N 1
ATOM 758 C CA . HIS A 1 101 ? -8.429 -4.209 14.418 1.00 95.94 101 HIS A CA 1
ATOM 759 C C . HIS A 1 101 ? -9.471 -3.164 14.780 1.00 95.94 101 HIS A C 1
ATOM 761 O O . HIS A 1 101 ? -9.151 -1.971 14.792 1.00 95.94 101 HIS A O 1
ATOM 767 N N . ASP 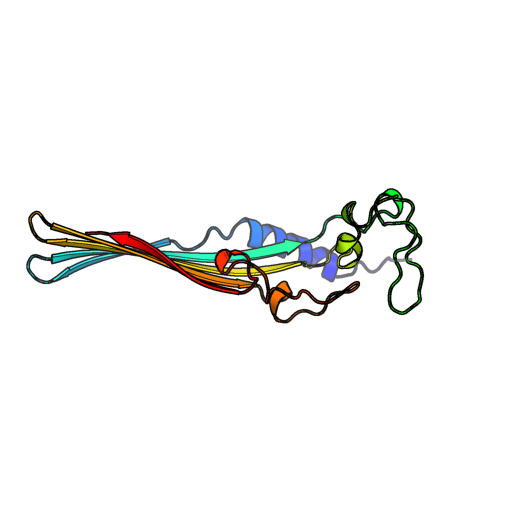A 1 102 ? -10.659 -3.633 15.129 1.00 96.06 102 ASP A N 1
ATOM 768 C CA . ASP A 1 102 ? -11.781 -2.810 15.551 1.00 96.06 102 ASP A CA 1
ATOM 769 C C . ASP A 1 102 ? -12.121 -3.171 16.993 1.00 96.06 102 ASP A C 1
ATOM 771 O O . ASP A 1 102 ? -12.242 -4.345 17.335 1.00 96.06 102 ASP A O 1
ATOM 775 N N . LEU A 1 103 ? -12.241 -2.160 17.846 1.00 95.38 103 LEU A N 1
ATOM 776 C CA . LEU A 1 103 ? -12.689 -2.302 19.221 1.00 95.38 103 LEU A CA 1
ATOM 777 C C . LEU A 1 103 ? -13.941 -1.459 19.407 1.00 95.38 103 LEU A C 1
ATOM 779 O O . LEU A 1 103 ? -13.878 -0.230 19.364 1.00 95.38 103 LEU A O 1
ATOM 783 N N . GLU A 1 104 ? -15.051 -2.129 19.668 1.00 94.75 104 GLU A N 1
ATOM 784 C CA . GLU A 1 104 ? -16.301 -1.510 20.075 1.00 94.75 104 GLU A CA 1
ATOM 785 C C . GLU A 1 104 ? -16.529 -1.770 21.562 1.00 94.75 104 GLU A C 1
ATOM 787 O O . GLU A 1 104 ? -16.374 -2.891 22.044 1.00 94.75 104 GLU A O 1
ATOM 792 N N . LEU A 1 105 ? -16.891 -0.727 22.301 1.00 94.62 105 LEU A N 1
ATOM 793 C CA . LEU A 1 105 ? -17.265 -0.789 23.706 1.00 94.62 105 LEU A CA 1
ATOM 794 C C . LEU A 1 105 ? -18.643 -0.159 23.871 1.00 94.62 105 LEU A C 1
ATOM 796 O O . LEU A 1 105 ? -18.916 0.905 23.329 1.00 94.62 105 LEU A O 1
ATOM 800 N N . SER A 1 106 ? -19.494 -0.791 24.665 1.00 93.44 106 SER A N 1
ATOM 801 C CA . SER A 1 106 ? -20.836 -0.320 24.992 1.00 93.44 106 SER A CA 1
ATOM 802 C C . SER A 1 106 ? -21.065 -0.392 26.498 1.00 93.44 106 SER A C 1
ATOM 804 O O . SER A 1 106 ? -20.852 -1.437 27.118 1.00 93.44 106 SER A O 1
ATOM 806 N N . TYR A 1 107 ? -21.537 0.704 27.087 1.00 92.12 107 TYR A N 1
ATOM 807 C CA . TYR A 1 107 ? -21.910 0.813 28.496 1.00 92.12 107 TYR A CA 1
ATOM 808 C C . TYR A 1 107 ? -23.215 1.605 28.632 1.00 92.12 107 TYR A C 1
ATOM 810 O O . TYR A 1 107 ? -23.246 2.819 28.430 1.00 92.12 107 TYR A O 1
ATOM 818 N N . ASN A 1 108 ? -24.300 0.926 29.011 1.00 90.38 108 ASN A N 1
ATOM 819 C CA . ASN A 1 108 ? -25.642 1.510 29.125 1.00 90.38 108 ASN A CA 1
ATOM 820 C C . ASN A 1 108 ? -26.070 2.282 27.856 1.00 90.38 108 ASN A C 1
ATOM 822 O O . ASN A 1 108 ? -26.380 1.660 26.844 1.00 90.38 108 ASN A O 1
ATOM 826 N N . ASN A 1 109 ? -26.079 3.620 27.917 1.00 89.62 109 ASN A N 1
ATOM 827 C CA . ASN A 1 109 ? -26.461 4.534 26.833 1.00 89.62 109 ASN A CA 1
ATOM 828 C C . ASN A 1 109 ? -25.254 5.224 26.163 1.00 89.62 109 ASN A C 1
ATOM 830 O O . ASN A 1 109 ? -25.436 6.201 25.438 1.00 89.62 109 ASN A O 1
ATOM 834 N N . SER A 1 110 ? -24.032 4.756 26.420 1.00 91.94 110 SER A N 1
ATOM 835 C CA . SER A 1 110 ? -22.791 5.313 25.872 1.00 91.94 110 SER A CA 1
ATOM 836 C C . SER A 1 110 ? -21.976 4.228 25.177 1.00 91.94 110 SER A C 1
ATOM 838 O O . SER A 1 110 ? -22.004 3.066 25.592 1.00 91.94 110 SER A O 1
ATOM 840 N N . GLY A 1 111 ? -21.237 4.606 24.138 1.00 93.62 111 GLY A N 1
ATOM 841 C CA . GLY A 1 111 ? -20.355 3.705 23.407 1.00 93.62 111 GLY A CA 1
ATOM 842 C C . GLY A 1 111 ? -18.978 4.317 23.200 1.00 93.62 111 GLY A C 1
ATOM 843 O O . GLY A 1 111 ? -18.754 5.479 23.508 1.00 93.62 111 GLY A O 1
ATOM 844 N N . ALA A 1 112 ? -18.039 3.518 22.721 1.00 95.25 112 ALA A N 1
ATOM 845 C CA . ALA A 1 112 ? -16.791 3.999 22.157 1.00 95.25 112 ALA A CA 1
ATOM 846 C C . ALA A 1 112 ? -16.343 3.041 21.056 1.00 95.25 112 ALA A C 1
ATOM 848 O O . ALA A 1 112 ? -16.487 1.826 21.189 1.00 95.25 112 ALA A O 1
ATOM 849 N N . PHE A 1 113 ? -15.777 3.585 19.988 1.00 96.00 113 PHE A N 1
ATOM 850 C CA . PHE A 1 113 ? -15.263 2.819 18.863 1.00 96.00 113 PHE A CA 1
ATOM 851 C C . PHE A 1 113 ? -13.839 3.248 18.543 1.00 96.00 113 PHE A C 1
ATOM 853 O O . PHE A 1 113 ? -13.547 4.443 18.523 1.00 96.00 113 PHE A O 1
ATOM 860 N N . PHE A 1 114 ? -12.974 2.280 18.248 1.00 97.38 114 PHE A N 1
ATOM 861 C CA . PHE A 1 114 ? -11.608 2.504 17.786 1.00 97.38 114 PHE A CA 1
ATOM 862 C C . PHE A 1 114 ? -11.279 1.550 16.645 1.00 97.38 114 PHE A C 1
ATOM 864 O O . PHE A 1 114 ? -11.492 0.347 16.770 1.00 97.38 114 PHE A O 1
ATOM 871 N N . ARG A 1 115 ? -10.674 2.064 15.571 1.00 97.06 115 ARG A N 1
ATOM 872 C CA . ARG A 1 115 ? -10.173 1.248 14.459 1.00 97.06 115 ARG A CA 1
ATOM 873 C C . ARG A 1 115 ? -8.714 1.542 14.162 1.00 97.06 115 ARG A C 1
ATOM 875 O O . ARG A 1 115 ? -8.358 2.661 13.798 1.00 97.06 115 ARG A O 1
ATOM 882 N N . GLY A 1 116 ? -7.871 0.520 14.246 1.00 96.94 116 GLY A N 1
ATOM 883 C CA . GLY A 1 116 ? -6.450 0.583 13.911 1.00 96.94 116 GLY A CA 1
ATOM 884 C C . GLY A 1 116 ? -6.105 -0.230 12.665 1.00 96.94 116 GLY A C 1
ATOM 885 O O . GLY A 1 116 ? -6.681 -1.287 12.418 1.00 96.94 116 GLY A O 1
ATOM 886 N N . LYS A 1 117 ? -5.122 0.237 11.892 1.00 96.88 117 LYS A N 1
ATOM 887 C CA . LYS A 1 117 ? -4.533 -0.488 10.757 1.00 96.88 117 LYS A CA 1
ATOM 888 C C . LYS A 1 117 ? -3.017 -0.465 10.846 1.00 96.88 117 LYS A C 1
ATOM 890 O O . LYS A 1 117 ? -2.443 0.591 11.087 1.00 96.88 117 LYS A O 1
ATOM 895 N N . TYR A 1 118 ? -2.363 -1.573 10.526 1.00 97.00 118 TYR A N 1
ATOM 896 C CA . TYR A 1 118 ? -0.935 -1.605 10.218 1.00 97.00 118 TYR A CA 1
ATOM 897 C C . TYR A 1 118 ? -0.657 -2.454 8.982 1.00 97.00 118 TYR A C 1
ATOM 899 O O . TYR A 1 118 ? -1.444 -3.327 8.611 1.00 97.00 118 TYR A O 1
ATOM 907 N N . TRP A 1 119 ? 0.448 -2.163 8.304 1.00 97.88 119 TRP A N 1
ATOM 908 C CA . TRP A 1 119 ? 0.867 -2.883 7.111 1.00 97.88 119 TRP A CA 1
ATOM 909 C C . TRP A 1 119 ? 2.374 -2.786 6.894 1.00 97.88 119 TRP A C 1
ATOM 911 O O . TRP A 1 119 ? 3.028 -1.851 7.363 1.00 97.88 119 TRP A O 1
ATOM 921 N N . TYR A 1 120 ? 2.906 -3.754 6.158 1.00 97.62 120 TYR A N 1
ATOM 922 C CA . TYR A 1 120 ? 4.306 -3.814 5.771 1.00 97.62 120 TYR A CA 1
ATOM 923 C C . TYR A 1 120 ? 4.449 -4.544 4.436 1.00 97.62 120 TYR A C 1
ATOM 925 O O . TYR A 1 120 ? 4.072 -5.711 4.335 1.00 97.62 120 TYR A O 1
ATOM 933 N N . ASP A 1 121 ? 4.961 -3.857 3.418 1.00 97.19 121 ASP A N 1
ATOM 934 C CA . ASP A 1 121 ? 5.303 -4.435 2.121 1.00 97.19 121 ASP A CA 1
ATOM 935 C C . ASP A 1 121 ? 6.811 -4.686 2.028 1.00 97.19 121 ASP A C 1
ATOM 937 O O . ASP A 1 121 ? 7.594 -3.755 1.837 1.00 97.19 121 ASP A O 1
ATOM 941 N N . PHE A 1 122 ? 7.210 -5.952 2.153 1.00 94.75 122 PHE A N 1
ATOM 942 C CA . PHE A 1 122 ? 8.614 -6.368 2.155 1.00 94.75 122 PHE A CA 1
ATOM 943 C C . PHE A 1 122 ? 9.324 -6.031 0.840 1.00 94.75 122 PHE A C 1
ATOM 945 O O . PHE A 1 122 ? 10.500 -5.684 0.843 1.00 94.75 122 PHE A O 1
ATOM 952 N N . GLU A 1 123 ? 8.618 -6.104 -0.291 1.00 93.62 123 GLU A N 1
ATOM 953 C CA . GLU A 1 123 ? 9.228 -5.856 -1.600 1.00 93.62 123 GLU A CA 1
ATOM 954 C C . GLU A 1 123 ? 9.493 -4.362 -1.825 1.00 93.62 123 GLU A C 1
ATOM 956 O O . GLU A 1 123 ? 10.497 -3.990 -2.424 1.00 93.62 123 GLU A O 1
ATOM 961 N N . GLN A 1 124 ? 8.615 -3.492 -1.319 1.00 93.94 124 GLN A N 1
ATOM 962 C CA . GLN A 1 124 ? 8.794 -2.045 -1.449 1.00 93.94 124 GLN A CA 1
ATOM 963 C C . GLN A 1 124 ? 9.656 -1.424 -0.343 1.00 93.94 124 GLN A C 1
ATOM 965 O O . GLN A 1 124 ? 10.256 -0.382 -0.592 1.00 93.94 124 GLN A O 1
ATOM 970 N N . LYS A 1 125 ? 9.699 -1.999 0.871 1.00 94.19 125 LYS A N 1
ATOM 971 C CA . LYS A 1 125 ? 10.508 -1.461 1.982 1.00 94.19 125 LYS A CA 1
ATOM 972 C C . LYS A 1 125 ? 11.951 -1.942 1.978 1.00 94.19 125 LYS A C 1
ATOM 974 O O . LYS A 1 125 ? 12.831 -1.128 2.240 1.00 94.19 125 LYS A O 1
ATOM 979 N N . ASP A 1 126 ? 12.166 -3.223 1.694 1.00 91.00 126 ASP A N 1
ATOM 980 C CA . ASP A 1 126 ? 13.483 -3.859 1.827 1.00 91.00 126 ASP A CA 1
ATOM 981 C C . ASP A 1 126 ? 14.076 -4.277 0.475 1.00 91.00 126 ASP A C 1
ATOM 983 O O . ASP A 1 126 ? 15.258 -4.613 0.385 1.00 91.00 126 ASP A O 1
ATOM 987 N N . GLY A 1 127 ? 13.258 -4.296 -0.579 1.00 85.25 127 GLY A N 1
ATOM 988 C CA . GLY A 1 127 ? 13.683 -4.676 -1.918 1.00 85.25 127 GLY A CA 1
ATOM 989 C C . GLY A 1 127 ? 14.469 -3.574 -2.623 1.00 85.25 127 GLY A C 1
ATOM 990 O O . GLY A 1 127 ? 14.198 -2.384 -2.466 1.00 85.25 127 GLY A O 1
ATOM 991 N N . SER A 1 128 ? 15.408 -3.995 -3.468 1.00 89.56 128 SER A N 1
ATOM 992 C CA . SER 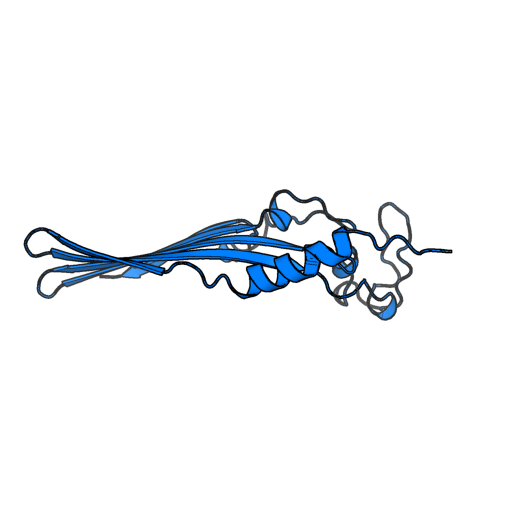A 1 128 ? 16.028 -3.132 -4.472 1.00 89.56 128 SER A CA 1
ATOM 993 C C . SER A 1 128 ? 15.380 -3.390 -5.824 1.00 89.56 128 SER A C 1
ATOM 995 O O . SER A 1 128 ? 15.131 -4.540 -6.193 1.00 89.56 128 SER A O 1
ATOM 997 N N . GLN A 1 129 ? 15.104 -2.318 -6.559 1.00 91.31 129 GLN A N 1
ATOM 998 C CA . GLN A 1 129 ? 14.430 -2.402 -7.847 1.00 91.31 129 GLN A CA 1
ATOM 999 C C . GLN A 1 129 ? 15.404 -2.171 -8.990 1.00 91.31 129 GLN A C 1
ATOM 1001 O O . GLN A 1 129 ? 16.489 -1.611 -8.821 1.00 91.31 129 GLN A O 1
ATOM 1006 N N . ARG A 1 130 ? 15.025 -2.610 -10.196 1.00 91.56 130 ARG A N 1
ATOM 1007 C CA . ARG A 1 130 ? 15.907 -2.422 -11.343 1.00 91.56 130 ARG A CA 1
ATOM 1008 C C . ARG A 1 130 ? 16.088 -0.949 -11.642 1.00 91.56 130 ARG A C 1
ATOM 1010 O O . ARG A 1 130 ? 17.194 -0.487 -11.533 1.00 91.56 130 ARG A O 1
ATOM 1017 N N . PHE A 1 131 ? 15.091 -0.171 -12.004 1.00 92.69 131 PHE A N 1
ATOM 1018 C CA . PHE A 1 131 ? 15.346 1.193 -12.463 1.00 92.69 131 PHE A CA 1
ATOM 1019 C C . PHE A 1 131 ? 15.808 2.152 -11.348 1.00 92.69 131 PHE A C 1
ATOM 1021 O O . PHE A 1 131 ? 16.864 2.772 -11.489 1.00 92.69 131 PHE A O 1
ATOM 1028 N N . TYR A 1 132 ? 15.073 2.221 -10.240 1.00 91.19 132 TYR A N 1
ATOM 1029 C CA . TYR A 1 132 ? 15.429 2.963 -9.031 1.00 91.19 132 TYR A CA 1
ATOM 1030 C C . TYR A 1 132 ? 14.714 2.375 -7.813 1.00 91.19 132 TYR A C 1
ATOM 1032 O O . TYR A 1 132 ? 13.557 1.954 -7.910 1.00 91.19 132 TYR A O 1
ATOM 1040 N N . ASP A 1 133 ? 15.375 2.410 -6.659 1.00 93.12 133 ASP A N 1
ATOM 1041 C CA . ASP A 1 133 ? 14.782 1.958 -5.402 1.00 93.12 133 ASP A CA 1
ATOM 1042 C C . ASP A 1 133 ? 13.620 2.866 -4.980 1.00 93.12 133 ASP A C 1
ATOM 1044 O O . ASP A 1 133 ? 13.627 4.082 -5.195 1.00 93.12 133 ASP A O 1
ATOM 1048 N N . ILE A 1 134 ? 12.588 2.265 -4.390 1.00 92.88 134 ILE A N 1
ATOM 1049 C CA . ILE A 1 134 ? 11.385 2.991 -3.995 1.00 92.88 134 ILE A CA 1
ATOM 1050 C C . ILE A 1 134 ? 11.674 3.815 -2.741 1.00 92.88 134 ILE A C 1
ATOM 1052 O O . ILE A 1 134 ? 11.817 3.272 -1.651 1.00 92.88 134 ILE A O 1
ATOM 1056 N N . ASP A 1 135 ? 11.663 5.140 -2.887 1.00 93.31 135 ASP A N 1
ATOM 1057 C CA . ASP A 1 135 ? 11.578 6.062 -1.757 1.00 93.31 135 ASP A CA 1
ATOM 1058 C C . ASP A 1 135 ? 10.119 6.487 -1.516 1.00 93.31 135 ASP A C 1
ATOM 1060 O O . ASP A 1 135 ? 9.408 6.955 -2.416 1.00 93.31 135 ASP A O 1
ATOM 1064 N N . ASP A 1 136 ? 9.657 6.294 -0.282 1.00 94.38 136 ASP A N 1
ATOM 1065 C CA . ASP A 1 136 ? 8.329 6.672 0.196 1.00 94.38 136 ASP A CA 1
ATOM 1066 C C . ASP A 1 136 ? 8.357 7.747 1.296 1.00 94.38 136 ASP A C 1
ATOM 1068 O O . ASP A 1 136 ? 7.312 8.077 1.866 1.00 94.38 136 ASP A O 1
ATOM 1072 N N . SER A 1 137 ? 9.525 8.335 1.578 1.00 94.06 137 SER A N 1
ATOM 1073 C CA . SER A 1 137 ? 9.736 9.316 2.649 1.00 94.06 137 SER A CA 1
ATOM 1074 C C . SER A 1 137 ? 8.767 10.504 2.575 1.00 94.06 137 SER A C 1
ATOM 1076 O O . SER A 1 137 ? 8.173 10.876 3.595 1.00 94.06 137 SER A O 1
ATOM 1078 N N . SER A 1 138 ? 8.538 11.019 1.364 1.00 95.31 138 SER A N 1
ATOM 1079 C CA . SER A 1 138 ? 7.675 12.164 1.046 1.00 95.31 138 SER A CA 1
ATOM 1080 C C . SER A 1 138 ? 6.198 11.814 0.822 1.00 95.31 138 SER A C 1
ATOM 1082 O O . SER A 1 138 ? 5.377 12.714 0.642 1.00 95.31 138 SER A O 1
ATOM 1084 N N . ARG A 1 139 ? 5.826 10.526 0.839 1.00 95.44 139 ARG A N 1
ATOM 1085 C CA . ARG A 1 139 ? 4.432 10.102 0.636 1.00 95.44 139 ARG A CA 1
ATOM 1086 C C . ARG A 1 139 ? 3.585 10.351 1.880 1.00 95.44 139 ARG A C 1
ATOM 1088 O O . ARG A 1 139 ? 4.078 10.320 3.011 1.00 95.44 139 ARG A O 1
ATOM 1095 N N . ALA A 1 140 ? 2.278 10.518 1.675 1.00 96.50 140 ALA A N 1
ATOM 1096 C CA . ALA A 1 140 ? 1.320 10.556 2.774 1.00 96.50 140 ALA A CA 1
ATOM 1097 C C . ALA A 1 140 ? 1.408 9.261 3.613 1.00 96.50 140 ALA A C 1
ATOM 1099 O O . ALA A 1 140 ? 1.626 8.192 3.036 1.00 96.50 140 ALA A O 1
ATOM 1100 N N . PRO A 1 141 ? 1.196 9.306 4.945 1.00 94.25 141 PRO A N 1
ATOM 1101 C CA . PRO A 1 141 ? 1.407 8.153 5.825 1.00 94.25 141 PRO A CA 1
ATOM 1102 C C . PRO A 1 141 ? 0.716 6.863 5.369 1.00 94.25 141 PRO A C 1
ATOM 1104 O O . PRO A 1 141 ? 1.334 5.809 5.395 1.00 94.25 141 PRO A O 1
ATOM 1107 N N . LEU A 1 142 ? -0.529 6.943 4.886 1.00 94.69 142 LEU A N 1
ATOM 1108 C CA . LEU A 1 142 ? -1.307 5.785 4.421 1.00 94.69 142 LEU A CA 1
ATOM 1109 C C . LEU A 1 142 ? -0.881 5.234 3.044 1.00 94.69 142 LEU A C 1
ATOM 1111 O O . LEU A 1 142 ? -1.377 4.183 2.648 1.00 94.69 142 LEU A O 1
ATOM 1115 N N . GLN A 1 143 ? -0.006 5.935 2.318 1.00 94.62 143 GLN A N 1
ATOM 1116 C CA . GLN A 1 143 ? 0.506 5.566 0.986 1.00 94.62 143 GLN A CA 1
ATOM 1117 C C . GLN A 1 143 ? 1.954 5.051 1.022 1.00 94.62 143 GLN A C 1
ATOM 1119 O O . GLN A 1 143 ? 2.532 4.730 -0.021 1.00 94.62 143 GLN A O 1
ATOM 1124 N N . LYS A 1 144 ? 2.561 5.011 2.211 1.00 96.88 144 LYS A N 1
ATOM 1125 C CA . LYS A 1 144 ? 3.880 4.414 2.421 1.00 96.88 144 LYS A CA 1
ATOM 1126 C C . LYS A 1 144 ? 3.795 2.897 2.312 1.00 96.88 144 LYS A C 1
ATOM 1128 O O . LYS A 1 144 ? 2.739 2.311 2.546 1.00 96.88 144 LYS A O 1
ATOM 1133 N N . ALA A 1 145 ? 4.907 2.253 1.993 1.00 96.12 145 ALA A N 1
ATOM 1134 C CA . ALA A 1 145 ? 4.989 0.800 1.890 1.00 96.12 145 ALA A CA 1
ATOM 1135 C C . ALA A 1 145 ? 4.872 0.101 3.259 1.00 96.12 145 ALA A C 1
ATOM 1137 O O . ALA A 1 145 ? 4.528 -1.075 3.332 1.00 96.12 145 ALA A O 1
ATOM 1138 N N . SER A 1 146 ? 5.062 0.832 4.358 1.00 97.44 146 SER A N 1
ATOM 1139 C CA . SER A 1 146 ? 4.781 0.355 5.712 1.00 97.44 146 SER A CA 1
ATOM 1140 C C . SER A 1 146 ? 4.218 1.459 6.590 1.00 97.44 146 SER A C 1
ATOM 1142 O O . SER A 1 146 ? 4.588 2.625 6.436 1.00 97.44 146 SER A O 1
ATOM 1144 N N . GLY A 1 147 ? 3.418 1.085 7.581 1.00 97.06 147 GLY A N 1
ATOM 1145 C CA . GLY A 1 147 ? 2.953 2.020 8.594 1.00 97.06 147 GLY A CA 1
ATOM 1146 C C . GLY A 1 147 ? 1.966 1.408 9.575 1.00 97.06 147 GLY A C 1
ATOM 1147 O O . GLY A 1 147 ? 1.540 0.263 9.435 1.00 97.06 147 GLY A O 1
ATOM 1148 N N . ALA A 1 148 ? 1.593 2.216 10.563 1.00 97.12 148 ALA A N 1
ATOM 1149 C CA . ALA A 1 148 ? 0.475 1.979 11.461 1.00 97.12 148 ALA A CA 1
ATOM 1150 C C . ALA A 1 148 ? -0.319 3.282 11.600 1.00 97.12 148 ALA A C 1
ATOM 1152 O O . ALA A 1 148 ? 0.266 4.367 11.605 1.00 97.12 148 ALA A O 1
ATOM 1153 N N . TYR A 1 149 ? -1.644 3.191 11.652 1.00 96.19 149 TYR A N 1
ATOM 1154 C CA . TYR A 1 149 ? -2.526 4.351 11.677 1.00 96.19 149 TYR A CA 1
ATOM 1155 C C . TYR A 1 149 ? -3.816 4.050 12.441 1.00 96.19 149 TYR A C 1
ATOM 1157 O O . TYR A 1 149 ? -4.395 2.973 12.282 1.00 96.19 149 TYR A O 1
ATOM 1165 N N . LEU A 1 150 ? -4.276 5.016 13.236 1.00 95.62 150 LEU A N 1
ATOM 1166 C CA . LEU A 1 150 ? -5.616 5.017 13.817 1.00 95.62 150 LEU A CA 1
ATOM 1167 C C . LEU A 1 150 ? -6.567 5.618 12.778 1.00 95.62 150 LEU A C 1
ATOM 1169 O O . LEU A 1 150 ? -6.396 6.771 12.394 1.00 95.62 150 LEU A O 1
ATOM 1173 N N . LEU A 1 151 ? -7.498 4.816 12.270 1.00 93.19 151 LEU A N 1
ATOM 1174 C CA . LEU A 1 151 ? -8.415 5.225 11.208 1.00 93.19 151 LEU A CA 1
ATOM 1175 C C . LEU A 1 151 ? -9.590 6.018 11.777 1.00 93.19 151 LEU A C 1
ATOM 1177 O O . LEU A 1 151 ? -9.811 7.145 11.352 1.00 93.19 151 LEU A O 1
ATOM 1181 N N . ASP A 1 152 ? -10.277 5.451 12.768 1.00 91.75 152 ASP A N 1
ATOM 1182 C CA . ASP A 1 152 ? -11.498 6.016 13.338 1.00 91.75 152 ASP A CA 1
ATOM 1183 C C . ASP A 1 152 ? -11.447 5.930 14.870 1.00 91.75 152 ASP A C 1
ATOM 1185 O O . ASP A 1 152 ? -10.964 4.936 15.425 1.00 91.75 152 ASP A O 1
ATOM 1189 N N . ALA A 1 153 ? -11.952 6.961 15.551 1.00 93.25 153 ALA A N 1
ATOM 1190 C CA . ALA A 1 153 ? -12.192 6.945 16.991 1.00 93.25 153 ALA A CA 1
ATOM 1191 C C . ALA A 1 153 ? -13.356 7.880 17.361 1.00 93.25 153 ALA A C 1
ATOM 1193 O O . ALA A 1 153 ? -13.307 9.067 17.034 1.00 93.25 153 ALA A O 1
ATOM 1194 N N . PHE A 1 154 ? -14.393 7.365 18.026 1.00 93.06 154 PHE A N 1
ATOM 1195 C CA . PHE A 1 154 ? -15.559 8.154 18.457 1.00 93.06 154 PHE A CA 1
ATOM 1196 C C . PHE A 1 154 ? -16.243 7.561 19.700 1.00 93.06 154 PHE A C 1
ATOM 1198 O O . PHE A 1 154 ? -15.949 6.429 20.083 1.00 93.06 154 PHE A O 1
ATOM 1205 N N . VAL A 1 155 ? -17.118 8.353 20.336 1.00 86.69 155 VAL A N 1
ATOM 1206 C CA . VAL A 1 155 ? -17.849 8.072 21.592 1.00 86.69 155 VAL A CA 1
ATOM 1207 C C . VAL A 1 155 ? -19.323 8.415 21.406 1.00 86.69 155 VAL A C 1
ATOM 1209 O O . VAL A 1 155 ? -19.573 9.460 20.762 1.00 86.69 155 VAL A O 1
#

Mean predicted aligned error: 9.55 Å

Sequence (155 aa):
MTKKMHAWQLAALPLAIGLASFSGTANAVDFRIGDVRGQFDSQLSVGMSVSTTSADKRFIHFGTDRNGSDQGGQAVARTSDDGRLNYDRGDIFSKVFRGTHDLELSYNNSGAFFRGKYWYDFEQKDGSQRFYDIDDSSRAPLQKASGAYLLDAFV

Solvent-accessible surface area (backbone atoms only — not comparable to full-atom values): 8732 Å² total; per-residue (Å²): 137,85,81,81,75,62,66,66,71,66,53,49,54,61,50,53,57,52,61,76,64,56,75,51,63,73,49,75,48,77,48,72,62,88,75,36,41,34,40,39,39,38,40,41,43,69,49,74,42,65,36,86,51,59,63,54,41,72,34,19,15,54,87,42,61,54,96,88,41,74,67,67,21,65,21,94,41,66,85,65,40,44,75,38,54,40,46,36,56,71,34,69,70,37,36,34,40,36,40,38,39,38,42,40,37,39,42,93,96,45,48,36,42,40,30,40,38,38,38,40,19,52,41,46,69,74,39,81,42,66,65,59,61,69,82,46,86,89,45,57,72,92,72,30,50,50,47,71,47,78,77,48,74,54,105

Foldseek 3Di:
DDDPDDVVVVVVVVVVVVQVPCQWDWDWDWDDDPQKTKIKIKTKDKHWDFDAAADDLAQADCPDDAPPHGPRHDDPDNVRPNVRNQHHGGDIQWTKIKMKMKMWMDGDPDIKIWIKMWMATCCLPVNATRRGHDDCPPPDQVPDNTDMDTDDIDD

Nearest PDB structures (foldseek):
  5imy-assembly1_B  TM=2.209E-01  e=4.009E+00  Gardnerella vaginalis
  1s3r-assembly1_A  TM=2.068E-01  e=5.290E+00  Streptococcus intermedius
  4bik-assembly2_C  TM=2.086E-01  e=5.290E+00  Streptococcus inter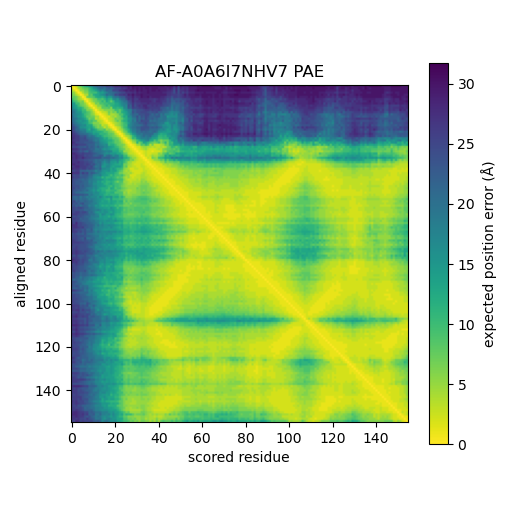medius
  5cr6-assembly1_D  TM=1.881E-01  e=5.591E+00  Streptococcus pneumoniae